Protein AF-A0A452ER91-F1 (afdb_monomer)

Secondary structure (DSSP, 8-state):
-----PPP----------PPPPP-TT------TT--SS----------PPP-------------PPP------------------SS--PPPGGGS-HHHHHHHHHHHHHHHHHHHHHHHHHHHHHHHHHHHHHHHHHHHHHHHHHHHHHHHHHHHS---

Mean predicted aligned error: 21.87 Å

Foldseek 3Di:
DDDDDDDDDDDDDPPPPPPPDDPCPPPDPDDDPPDDPDDDPPDPDDDDDDDDDDDDDDDDDDDDDDDDDDDDDDDDDDDDDDDDDDDPDDDDPVNDDPVVVVVVVVVVVVVVVVVVVVVVVVVVVVVVVVVVVVVVVVVVVVVVVVVVVVVCVVVVPDDD

Solvent-accessible surface area (backbone atoms only — not comparable to full-atom values): 11286 Å² total; per-residue (Å²): 138,87,85,82,86,78,82,86,79,80,78,79,75,84,75,81,74,75,74,78,77,79,77,76,89,74,71,74,85,75,88,54,94,90,70,72,93,69,78,88,78,80,76,81,78,77,83,80,79,84,88,77,94,74,85,88,77,90,79,92,79,82,92,72,88,83,79,87,77,84,84,79,88,77,82,91,79,94,75,96,82,78,85,81,77,89,67,97,70,72,90,50,85,81,75,54,51,73,67,57,51,50,53,50,53,51,50,53,51,50,52,52,52,54,50,52,56,48,49,58,53,50,53,52,51,50,54,52,49,53,52,49,55,52,52,49,53,54,51,52,53,51,48,51,52,53,50,50,54,51,47,49,56,63,70,71,49,75,89,126

Sequence (160 aa):
MTSQTTPEVLTVGTLNRKRPKISDEEQSVVYVPGISTEGNIRSRHKTVNPKADVKLKTSRVTATPVSMESIKGAGDSVDEQSFCRGEIKSASLKDLCLEDKRRIANLIKELARVSEEKEVTEERLKAEQESFEKKIRQLEEQNELIIKEREDILFESPLF

InterPro domains:
  IPR032736 Protein hinderin [PF15369] (95-153)
  IPR032736 Protein hinderin [PTHR28375] (22-153)

Structure (mmCIF, N/CA/C/O backbone):
data_AF-A0A452ER91-F1
#
_entry.id   AF-A0A452ER91-F1
#
loop_
_atom_site.group_PDB
_atom_site.id
_atom_site.type_symbol
_atom_site.label_atom_id
_atom_site.label_alt_id
_atom_site.label_comp_id
_atom_site.label_asym_id
_atom_site.label_entity_id
_atom_site.label_seq_id
_atom_site.pdbx_PDB_ins_code
_atom_site.Cartn_x
_atom_site.Cartn_y
_atom_site.Cartn_z
_atom_site.occupancy
_atom_site.B_iso_or_equiv
_atom_site.auth_seq_id
_atom_site.auth_comp_id
_atom_site.auth_asym_id
_atom_site.auth_atom_id
_atom_site.pdbx_PDB_model_num
ATOM 1 N N . MET A 1 1 ? -3.551 -33.479 85.538 1.00 45.72 1 MET A N 1
ATOM 2 C CA . MET A 1 1 ? -2.710 -33.268 84.343 1.00 45.72 1 MET A CA 1
ATOM 3 C C . MET A 1 1 ? -3.643 -33.109 83.157 1.00 45.72 1 MET A C 1
ATOM 5 O O . MET A 1 1 ? -4.422 -34.005 82.871 1.00 45.72 1 MET A O 1
ATOM 9 N N . THR A 1 2 ? -3.666 -31.908 82.598 1.00 41.59 2 THR A N 1
ATOM 10 C CA . THR A 1 2 ? -4.507 -31.446 81.488 1.00 41.59 2 THR A CA 1
ATOM 11 C C . THR A 1 2 ? -4.027 -32.027 80.162 1.00 41.59 2 THR A C 1
ATOM 13 O O . THR A 1 2 ? -2.855 -31.869 79.836 1.00 41.59 2 THR A O 1
ATOM 16 N N . SER A 1 3 ? -4.921 -32.634 79.379 1.00 50.81 3 SER A N 1
ATOM 17 C CA . SER A 1 3 ? -4.687 -32.861 77.948 1.00 50.81 3 SER A CA 1
ATOM 18 C C . SER A 1 3 ? -5.510 -31.840 77.172 1.00 50.81 3 SER A C 1
ATOM 20 O O . SER A 1 3 ? -6.730 -31.946 77.087 1.00 50.81 3 SER A O 1
ATOM 22 N N . GLN A 1 4 ? -4.827 -30.803 76.695 1.00 40.56 4 GLN A N 1
ATOM 23 C CA . GLN A 1 4 ? -5.315 -29.895 75.664 1.00 40.56 4 GLN A CA 1
ATOM 24 C C . GLN A 1 4 ? -4.998 -30.539 74.312 1.00 40.56 4 GLN A C 1
ATOM 26 O O . GLN A 1 4 ? -3.836 -30.821 74.029 1.00 40.56 4 GLN A O 1
ATOM 31 N N . THR A 1 5 ? -6.013 -30.766 73.483 1.00 53.16 5 THR A N 1
ATOM 32 C CA . THR A 1 5 ? -5.828 -31.090 72.065 1.00 53.16 5 THR A CA 1
ATOM 33 C C . THR A 1 5 ? -6.081 -29.810 71.280 1.00 53.16 5 THR A C 1
ATOM 35 O O . THR A 1 5 ? -7.205 -29.320 71.206 1.00 53.16 5 THR A O 1
ATOM 38 N N . THR A 1 6 ? -4.997 -29.225 70.783 1.00 51.78 6 THR A N 1
ATOM 39 C CA . THR A 1 6 ? -4.956 -28.010 69.963 1.00 51.78 6 THR A CA 1
ATOM 40 C C . THR A 1 6 ? -5.323 -28.302 68.501 1.00 51.78 6 THR A C 1
ATOM 42 O O . THR A 1 6 ? -5.027 -29.396 68.020 1.00 51.78 6 THR A O 1
ATOM 45 N N . PRO A 1 7 ? -5.931 -27.341 67.781 1.00 49.94 7 PRO A N 1
ATOM 46 C CA . PRO A 1 7 ? -6.401 -27.520 66.407 1.00 49.94 7 PRO A CA 1
ATOM 47 C C . PRO A 1 7 ? -5.270 -27.498 65.365 1.00 49.94 7 PRO A C 1
ATOM 49 O O . PRO A 1 7 ? -4.286 -26.770 65.509 1.00 49.94 7 PRO A O 1
ATOM 52 N N . GLU A 1 8 ? -5.451 -28.279 64.294 1.00 50.03 8 GLU A N 1
ATOM 53 C CA . GLU A 1 8 ? -4.612 -28.279 63.092 1.00 50.03 8 GLU A CA 1
ATOM 54 C C . GLU A 1 8 ? -4.601 -26.900 62.419 1.00 50.03 8 GLU A C 1
ATOM 56 O O . GLU A 1 8 ? -5.631 -26.358 62.013 1.00 50.03 8 GLU A O 1
ATOM 61 N N . VAL A 1 9 ? -3.400 -26.348 62.262 1.00 49.03 9 VAL A N 1
ATOM 62 C CA . VAL A 1 9 ? -3.135 -25.173 61.435 1.00 49.03 9 VAL A CA 1
ATOM 63 C C . VAL A 1 9 ? -3.020 -25.648 59.990 1.00 49.03 9 VAL A C 1
ATOM 65 O O . VAL A 1 9 ? -1.996 -26.201 59.585 1.00 49.03 9 VAL A O 1
ATOM 68 N N . LEU A 1 10 ? -4.068 -25.428 59.194 1.00 48.06 10 LEU A N 1
ATOM 69 C CA . LEU A 1 10 ? -3.972 -25.581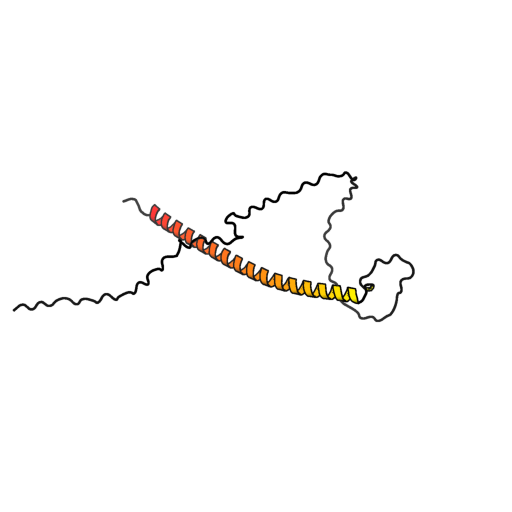 57.747 1.00 48.06 10 LEU A CA 1
ATOM 70 C C . LEU A 1 10 ? -2.990 -24.530 57.219 1.00 48.06 10 LEU A C 1
ATOM 72 O O . LEU A 1 10 ? -3.172 -23.322 57.368 1.00 48.06 10 LEU A O 1
ATOM 76 N N . THR A 1 11 ? -1.905 -25.037 56.649 1.00 52.31 11 THR A N 1
ATOM 77 C CA . THR A 1 11 ? -0.785 -24.266 56.120 1.00 52.31 11 THR A CA 1
ATOM 78 C C . THR A 1 11 ? -1.271 -23.374 54.983 1.00 52.31 11 THR A C 1
ATOM 80 O O . THR A 1 11 ? -1.725 -23.855 53.946 1.00 52.31 11 THR A O 1
ATOM 83 N N . VAL A 1 12 ? -1.174 -22.061 55.181 1.00 51.81 12 VAL A N 1
ATOM 84 C CA . VAL A 1 12 ? -1.458 -21.064 54.149 1.00 51.81 12 VAL A CA 1
ATOM 85 C C . VAL A 1 12 ? -0.387 -21.209 53.071 1.00 51.81 12 VAL A C 1
ATOM 87 O O . VAL A 1 12 ? 0.782 -20.902 53.300 1.00 51.81 12 VAL A O 1
ATOM 90 N N . GLY A 1 13 ? -0.777 -21.726 51.907 1.00 44.62 13 GLY A N 1
ATOM 91 C CA . GLY A 1 13 ? 0.093 -21.798 50.742 1.00 44.62 13 GLY A CA 1
ATOM 92 C C . GLY A 1 13 ? 0.618 -20.408 50.396 1.00 44.62 13 GLY A C 1
ATOM 93 O O . GLY A 1 13 ? -0.148 -19.473 50.157 1.00 44.62 13 GLY A O 1
ATOM 94 N N . THR A 1 14 ? 1.939 -20.268 50.377 1.00 50.00 14 THR A N 1
ATOM 95 C CA . THR A 1 14 ? 2.650 -19.091 49.887 1.00 50.00 14 THR A CA 1
ATOM 96 C C . THR A 1 14 ? 2.371 -18.926 48.395 1.00 50.00 14 THR A C 1
ATOM 98 O O . THR A 1 14 ? 3.077 -19.454 47.537 1.00 50.00 14 THR A O 1
ATOM 101 N N . LEU A 1 15 ? 1.321 -18.174 48.060 1.00 47.75 15 LEU A N 1
ATOM 102 C CA . LEU A 1 15 ? 1.115 -17.703 46.700 1.00 47.75 15 LEU A CA 1
ATOM 103 C C . LEU A 1 15 ? 2.154 -16.611 46.434 1.00 47.75 15 LEU A C 1
ATOM 105 O O . LEU A 1 15 ? 2.050 -15.490 46.934 1.00 47.75 15 LEU A O 1
ATOM 109 N N . ASN A 1 16 ? 3.182 -16.971 45.667 1.00 48.00 16 ASN A N 1
ATOM 110 C CA . ASN A 1 16 ? 4.181 -16.059 45.128 1.00 48.00 16 ASN A CA 1
ATOM 111 C C . ASN A 1 16 ? 3.491 -14.905 44.384 1.00 48.00 16 ASN A C 1
ATOM 113 O O . ASN A 1 16 ? 3.213 -14.990 43.187 1.00 48.00 16 ASN A O 1
ATOM 117 N N . ARG A 1 17 ? 3.239 -13.794 45.082 1.00 49.09 17 ARG A N 1
ATOM 118 C CA . ARG A 1 17 ? 2.949 -12.512 44.444 1.00 49.09 17 ARG A CA 1
ATOM 119 C C . ARG A 1 17 ? 4.221 -12.076 43.726 1.00 49.09 17 ARG A C 1
ATOM 121 O O . ARG A 1 17 ? 5.112 -11.480 44.329 1.00 49.09 17 ARG A O 1
ATOM 128 N N . LYS A 1 18 ? 4.309 -12.363 42.423 1.00 52.47 18 LYS A N 1
ATOM 129 C CA . LYS A 1 18 ? 5.151 -11.570 41.523 1.00 52.47 18 LYS A CA 1
ATOM 130 C C . LYS A 1 18 ? 4.756 -10.112 41.748 1.00 52.47 18 LYS A C 1
ATOM 132 O O . LYS A 1 18 ? 3.619 -9.736 41.475 1.00 52.47 18 LYS A O 1
ATOM 137 N N . ARG A 1 19 ? 5.673 -9.316 42.303 1.00 51.00 19 ARG A N 1
ATOM 138 C CA . ARG A 1 19 ? 5.514 -7.862 42.364 1.00 51.00 19 ARG A CA 1
ATOM 139 C C . ARG A 1 19 ? 5.244 -7.370 40.937 1.00 51.00 19 ARG A C 1
ATOM 141 O O . ARG A 1 19 ? 6.005 -7.755 40.042 1.00 51.00 19 ARG A O 1
ATOM 148 N N . PRO A 1 20 ? 4.217 -6.541 40.698 1.00 53.44 20 PRO A N 1
ATOM 149 C CA . PRO A 1 20 ? 4.177 -5.741 39.487 1.00 53.44 20 PRO A CA 1
ATOM 150 C C . PRO A 1 20 ? 5.473 -4.933 39.453 1.00 53.44 20 PRO A C 1
ATOM 152 O O . PRO A 1 20 ? 5.825 -4.278 40.438 1.00 53.44 20 PRO A O 1
ATOM 155 N N . LYS A 1 21 ? 6.228 -5.035 38.358 1.00 45.56 21 LYS A N 1
ATOM 156 C CA . LYS A 1 21 ? 7.284 -4.063 38.091 1.00 45.56 21 LYS A CA 1
ATOM 157 C C . LYS A 1 21 ? 6.580 -2.715 37.982 1.00 45.56 21 LYS A C 1
ATOM 159 O O . LYS A 1 21 ? 5.624 -2.589 37.223 1.00 45.56 21 LYS A O 1
ATOM 164 N N . ILE A 1 22 ? 7.009 -1.767 38.800 1.00 46.88 22 ILE A N 1
ATOM 165 C CA . ILE A 1 22 ? 6.600 -0.370 38.706 1.00 46.88 22 ILE A CA 1
ATOM 166 C C . ILE A 1 22 ? 7.002 0.063 37.290 1.00 46.88 22 ILE A C 1
ATOM 168 O O . ILE A 1 22 ? 8.165 -0.106 36.920 1.00 46.88 22 ILE A O 1
ATOM 172 N N . SER A 1 23 ? 6.023 0.458 36.473 1.00 51.41 23 SER A N 1
ATOM 173 C CA . SER A 1 23 ? 6.271 0.985 35.128 1.00 51.41 23 SER A CA 1
ATOM 174 C C . SER A 1 23 ? 7.003 2.310 35.279 1.00 51.41 23 SER A C 1
ATOM 176 O O . SER A 1 23 ? 6.614 3.147 36.093 1.00 51.41 23 SER A O 1
ATOM 178 N N . ASP A 1 24 ? 8.098 2.429 34.547 1.00 54.88 24 ASP A N 1
ATOM 179 C CA . ASP A 1 24 ? 9.081 3.504 34.577 1.00 54.88 24 ASP A CA 1
ATOM 180 C C . ASP A 1 24 ? 8.519 4.753 33.875 1.00 54.88 24 ASP A C 1
ATOM 182 O O . ASP A 1 24 ? 8.938 5.114 32.782 1.00 54.88 24 ASP A O 1
ATOM 186 N N . GLU A 1 25 ? 7.517 5.389 34.486 1.00 56.06 25 GLU A N 1
ATOM 187 C CA . GLU A 1 25 ? 6.945 6.666 34.023 1.00 56.06 25 GLU A CA 1
ATOM 188 C C . GLU A 1 25 ? 7.810 7.880 34.427 1.00 56.06 25 GLU A C 1
ATOM 190 O O . GLU A 1 25 ? 7.355 9.019 34.397 1.00 56.06 25 GLU A O 1
ATOM 195 N N . GLU A 1 26 ? 9.081 7.658 34.780 1.00 59.44 26 GLU A N 1
ATOM 196 C CA . GLU A 1 26 ? 10.087 8.714 34.955 1.00 59.44 26 GLU A CA 1
ATOM 197 C C . GLU A 1 26 ? 11.347 8.443 34.117 1.00 59.44 26 GLU A C 1
ATOM 199 O O . GLU A 1 26 ? 12.471 8.753 34.518 1.00 59.44 26 GLU A O 1
ATOM 204 N N . GLN A 1 27 ? 11.183 7.903 32.905 1.00 52.78 27 GLN A N 1
ATOM 205 C CA . GLN A 1 27 ? 12.278 7.912 31.937 1.00 52.78 27 GLN A CA 1
ATOM 206 C C . GLN A 1 27 ? 12.611 9.356 31.558 1.00 52.78 27 GLN A C 1
ATOM 208 O O . GLN A 1 27 ? 11.852 10.047 30.878 1.00 52.78 27 GLN A O 1
ATOM 213 N N . SER A 1 28 ? 13.775 9.811 32.027 1.00 60.97 28 SER A N 1
ATOM 214 C CA . SER A 1 28 ? 14.357 11.112 31.715 1.0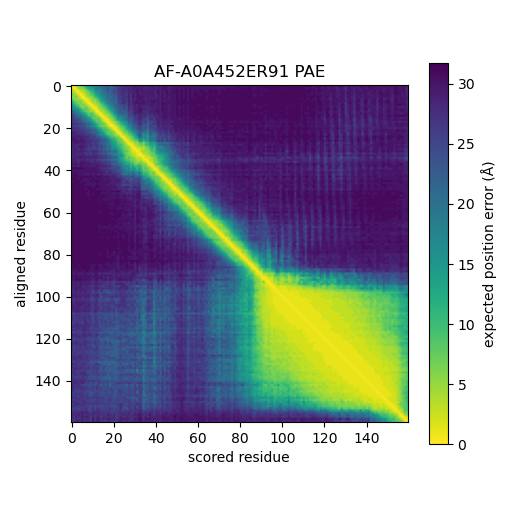0 60.97 28 SER A CA 1
ATOM 215 C C . SER A 1 28 ? 14.301 11.378 30.212 1.00 60.97 28 SER A C 1
ATOM 217 O O . SER A 1 28 ? 14.843 10.600 29.422 1.00 60.97 28 SER A O 1
ATOM 219 N N . VAL A 1 29 ? 13.704 12.497 29.809 1.00 68.38 29 VAL A N 1
ATOM 220 C CA . VAL A 1 29 ? 13.742 12.950 28.418 1.00 68.38 29 VAL A CA 1
ATOM 221 C C . VAL A 1 29 ? 15.190 13.315 28.080 1.00 68.38 29 VAL A C 1
ATOM 223 O O . VAL A 1 29 ? 15.677 14.389 28.430 1.00 68.38 29 VAL A O 1
ATOM 226 N N . VAL A 1 30 ? 15.915 12.399 27.437 1.00 76.62 30 VAL A N 1
ATOM 227 C CA . VAL A 1 30 ? 17.257 12.676 26.916 1.00 76.62 30 VAL A CA 1
ATOM 228 C C . VAL A 1 30 ? 17.097 13.581 25.699 1.00 76.62 30 VAL A C 1
ATOM 230 O O . VAL A 1 30 ? 16.492 13.192 24.701 1.00 76.62 30 VAL A O 1
ATOM 233 N N . TYR A 1 31 ? 17.633 14.799 25.780 1.00 80.31 31 TYR A N 1
ATOM 234 C CA . TYR A 1 31 ? 17.673 15.715 24.644 1.00 80.31 31 TYR A CA 1
ATOM 235 C C . TYR A 1 31 ? 18.557 15.124 23.541 1.00 80.31 31 TYR A C 1
ATOM 237 O O . TYR A 1 31 ? 19.782 15.073 23.667 1.00 80.31 31 TYR A O 1
ATOM 245 N N . VAL A 1 32 ? 17.927 14.680 22.454 1.00 76.94 32 VAL A N 1
ATOM 246 C CA . VAL A 1 32 ? 18.612 14.275 21.226 1.00 76.94 32 VAL A CA 1
ATOM 247 C C . VAL A 1 32 ? 18.542 15.449 20.245 1.00 76.94 32 VAL A C 1
ATOM 249 O O . VAL A 1 32 ? 17.444 15.862 19.867 1.00 76.94 32 VAL A O 1
ATOM 252 N N . PRO A 1 33 ? 19.674 16.024 19.808 1.00 75.44 33 PRO A N 1
ATOM 253 C CA . PRO A 1 33 ? 19.656 17.073 18.795 1.00 75.44 33 PRO A CA 1
ATOM 254 C C . PRO A 1 33 ? 18.915 16.603 17.530 1.00 75.44 33 PRO A C 1
ATOM 256 O O . PRO A 1 33 ? 19.295 15.603 16.926 1.00 75.44 33 PRO A O 1
ATOM 259 N N . GLY A 1 34 ? 17.856 17.318 17.135 1.00 73.25 34 GLY A N 1
ATOM 260 C CA . GLY A 1 34 ? 17.068 17.031 15.926 1.00 73.25 34 GLY A CA 1
ATOM 261 C C . GLY A 1 34 ? 15.653 16.484 16.153 1.00 73.25 34 GLY A C 1
ATOM 262 O O . GLY A 1 34 ? 14.900 16.413 15.184 1.00 73.25 34 GLY A O 1
ATOM 263 N N . ILE A 1 35 ? 15.255 16.160 17.392 1.00 71.62 35 ILE A N 1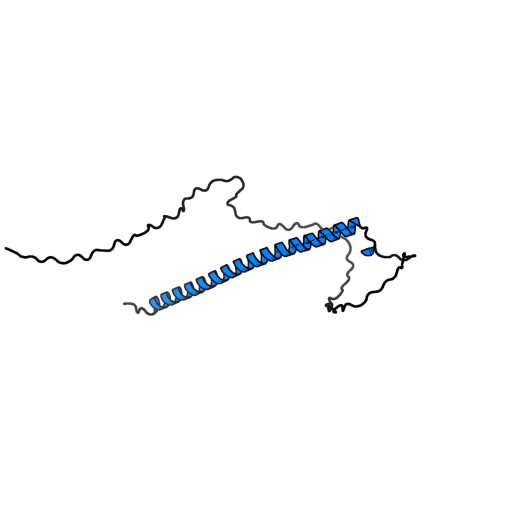
ATOM 264 C CA . ILE A 1 35 ? 13.853 15.853 17.729 1.00 71.62 35 ILE A CA 1
ATOM 265 C C . ILE A 1 35 ? 13.206 17.069 18.403 1.00 71.62 35 ILE A C 1
ATOM 267 O O . ILE A 1 35 ? 13.728 17.609 19.374 1.00 71.62 35 ILE A O 1
ATOM 271 N N . SER A 1 36 ? 12.086 17.540 17.859 1.00 73.62 36 SER A N 1
ATOM 272 C CA . SER A 1 36 ? 11.258 18.569 18.492 1.00 73.62 36 SER A CA 1
ATOM 273 C C . SER A 1 36 ? 10.023 17.896 19.078 1.00 73.62 36 SER A C 1
ATOM 275 O O . SER A 1 36 ? 9.414 17.050 18.427 1.00 73.62 36 SER A O 1
ATOM 277 N N . THR A 1 37 ? 9.666 18.265 20.306 1.00 69.88 37 THR A N 1
ATOM 278 C CA . THR A 1 37 ? 8.434 17.832 20.984 1.00 69.88 37 THR A CA 1
ATOM 279 C C . THR A 1 37 ? 7.183 18.526 20.436 1.00 69.88 37 THR A C 1
ATOM 281 O O . THR A 1 37 ? 6.070 18.170 20.814 1.00 69.88 37 THR A O 1
ATOM 284 N N . GLU A 1 38 ? 7.349 19.496 19.533 1.00 72.50 38 GLU A N 1
ATOM 285 C CA . GLU A 1 38 ? 6.261 20.232 18.902 1.00 72.50 38 GLU A CA 1
ATOM 286 C C . GLU A 1 38 ? 5.689 19.439 17.714 1.00 72.50 38 GLU A C 1
ATOM 288 O O . GLU A 1 38 ? 6.389 19.113 16.751 1.00 72.50 38 GLU A O 1
ATOM 293 N N . GLY A 1 39 ? 4.390 19.137 17.763 1.00 62.97 39 GLY A N 1
ATOM 294 C CA . GLY A 1 39 ? 3.676 18.482 16.668 1.00 62.97 39 GLY A CA 1
ATOM 295 C C . GLY A 1 39 ? 3.777 19.266 15.351 1.00 62.97 39 GLY A C 1
ATOM 296 O O . GLY A 1 39 ? 3.581 20.480 15.303 1.00 62.97 39 GLY A O 1
ATOM 297 N N . ASN A 1 40 ? 4.059 18.559 14.253 1.00 62.19 40 ASN A N 1
ATOM 298 C CA . ASN A 1 40 ? 4.186 19.108 12.900 1.00 62.19 40 ASN A CA 1
ATOM 299 C C . ASN A 1 40 ? 2.848 19.661 12.368 1.00 62.19 40 ASN A C 1
ATOM 301 O O . ASN A 1 40 ? 2.119 18.983 11.644 1.00 62.19 40 ASN A O 1
ATOM 305 N N . ILE A 1 41 ? 2.542 20.921 12.670 1.00 58.00 41 ILE A N 1
ATOM 306 C CA . ILE A 1 41 ? 1.468 21.678 12.016 1.00 58.00 41 ILE A CA 1
ATOM 307 C C . ILE A 1 41 ? 1.994 22.379 10.761 1.00 58.00 41 ILE A C 1
ATOM 309 O O . ILE A 1 41 ? 2.159 23.598 10.703 1.00 58.00 41 ILE A O 1
ATOM 313 N N . ARG A 1 42 ? 2.239 21.609 9.695 1.00 67.50 42 ARG A N 1
ATOM 314 C CA . ARG A 1 42 ? 2.451 22.181 8.357 1.00 67.50 42 ARG A CA 1
ATOM 315 C C . ARG A 1 42 ? 1.137 22.770 7.826 1.00 67.50 42 ARG A C 1
ATOM 317 O O . ARG A 1 42 ? 0.385 22.120 7.103 1.00 67.50 42 ARG A O 1
ATOM 324 N N . SER A 1 43 ? 0.884 24.036 8.150 1.00 62.19 43 SER A N 1
ATOM 325 C CA . SER A 1 43 ? -0.064 24.887 7.426 1.00 62.19 43 SER A CA 1
ATOM 326 C C . SER A 1 43 ? 0.374 24.968 5.958 1.00 62.19 43 SER A C 1
ATOM 328 O O . SER A 1 43 ? 1.420 25.533 5.627 1.00 62.19 43 SER A O 1
ATOM 330 N N . ARG A 1 44 ? -0.403 24.357 5.053 1.00 57.22 44 ARG A N 1
ATOM 331 C CA . ARG A 1 44 ? -0.222 24.502 3.603 1.00 57.22 44 ARG A CA 1
ATOM 332 C C . ARG A 1 44 ? -0.582 25.933 3.204 1.00 57.22 44 ARG A C 1
ATOM 334 O O . ARG A 1 44 ? -1.723 26.216 2.843 1.00 57.22 44 ARG A O 1
ATOM 341 N N . HIS A 1 45 ? 0.398 26.827 3.223 1.00 56.28 45 HIS A N 1
ATOM 342 C CA . HIS A 1 45 ? 0.271 28.125 2.574 1.00 56.28 45 HIS A CA 1
ATOM 343 C C . HIS A 1 45 ? 0.177 27.905 1.058 1.00 56.28 45 HIS A C 1
ATOM 345 O O . HIS A 1 45 ? 1.146 27.524 0.403 1.00 56.28 45 HIS A O 1
ATOM 351 N N . LYS A 1 46 ? -1.028 28.096 0.508 1.00 59.53 46 LYS A N 1
ATOM 352 C CA . LYS A 1 46 ? -1.262 28.163 -0.936 1.00 59.53 46 LYS A CA 1
ATOM 353 C C . LYS A 1 46 ? -0.540 29.401 -1.464 1.00 59.53 46 LYS A C 1
ATOM 355 O O . LYS A 1 46 ? -0.898 30.521 -1.109 1.00 59.53 46 LYS A O 1
ATOM 360 N N . THR A 1 47 ? 0.464 29.202 -2.305 1.00 52.44 47 THR A N 1
ATOM 361 C CA . THR A 1 47 ? 1.074 30.278 -3.081 1.00 52.44 47 THR A CA 1
ATOM 362 C C . THR A 1 47 ? 0.041 30.805 -4.081 1.00 52.44 47 THR A C 1
ATOM 364 O O . THR A 1 47 ? -0.431 30.092 -4.965 1.00 52.44 47 THR A O 1
ATOM 367 N N . VAL A 1 48 ? -0.367 32.060 -3.896 1.00 49.12 48 VAL A N 1
ATOM 368 C CA . VAL A 1 48 ? -1.195 32.810 -4.845 1.00 49.12 48 VAL A CA 1
ATOM 369 C C . VAL A 1 48 ? -0.268 33.339 -5.937 1.00 49.12 48 VAL A C 1
ATOM 371 O O . VAL A 1 48 ? 0.562 34.206 -5.682 1.00 49.12 48 VAL A O 1
ATOM 374 N N . ASN A 1 49 ? -0.400 32.804 -7.150 1.00 57.09 49 ASN A N 1
ATOM 375 C CA . ASN A 1 49 ? 0.252 33.348 -8.341 1.00 57.09 49 ASN A CA 1
ATOM 376 C C . ASN A 1 49 ? -0.491 34.615 -8.810 1.00 57.09 49 ASN A C 1
ATOM 378 O O . ASN A 1 49 ? -1.719 34.563 -8.956 1.00 57.09 49 ASN A O 1
ATOM 382 N N . PRO A 1 50 ? 0.196 35.738 -9.090 1.00 48.88 50 PRO A N 1
ATOM 383 C CA . PRO A 1 50 ? -0.419 36.879 -9.751 1.00 48.88 50 PRO A CA 1
ATOM 384 C C . PRO A 1 50 ? -0.589 36.619 -11.255 1.00 48.88 50 PRO A C 1
ATOM 386 O O . PRO A 1 50 ? 0.273 36.062 -11.933 1.00 48.88 50 PRO A O 1
ATOM 389 N N . LYS A 1 51 ? -1.764 37.016 -11.740 1.00 44.75 51 LYS A N 1
ATOM 390 C CA . LYS A 1 51 ? -2.287 36.854 -13.097 1.00 44.75 51 LYS A CA 1
ATOM 391 C C . LYS A 1 51 ? -1.431 37.608 -14.124 1.00 44.75 51 LYS A C 1
ATOM 393 O O . LYS A 1 51 ? -1.172 38.792 -13.939 1.00 44.75 51 LYS A O 1
ATOM 398 N N . ALA A 1 52 ? -1.106 36.953 -15.238 1.00 50.03 52 ALA A N 1
ATOM 399 C CA . ALA A 1 52 ? -0.801 37.615 -16.503 1.00 50.03 52 ALA A CA 1
ATOM 400 C C . ALA A 1 52 ? -1.857 37.190 -17.531 1.00 50.03 52 ALA A C 1
ATOM 402 O O . ALA A 1 52 ? -2.141 36.006 -17.715 1.00 50.03 52 ALA A O 1
ATOM 403 N N . ASP A 1 53 ? -2.485 38.200 -18.114 1.00 49.06 53 ASP A N 1
ATOM 404 C CA . ASP A 1 53 ? -3.647 38.155 -18.989 1.00 49.06 53 ASP A CA 1
ATOM 405 C C . ASP A 1 53 ? -3.288 37.551 -20.359 1.00 49.06 53 ASP A C 1
ATOM 407 O O . ASP A 1 53 ? -2.557 38.164 -21.135 1.00 49.06 53 ASP A O 1
ATOM 411 N N . VAL A 1 54 ? -3.791 36.352 -20.680 1.00 53.03 54 VAL A N 1
ATOM 412 C CA . VAL A 1 54 ? -3.823 35.838 -22.061 1.00 53.03 54 VAL A CA 1
ATOM 413 C C . VAL A 1 54 ? -5.171 35.166 -22.326 1.00 53.03 54 VAL A C 1
ATOM 415 O O . VAL A 1 54 ? -5.401 33.996 -22.035 1.00 53.03 54 VAL A O 1
ATOM 418 N N . LYS A 1 55 ? -6.071 35.980 -22.882 1.00 50.78 55 LYS A N 1
ATOM 419 C CA . LYS A 1 55 ? -7.069 35.682 -23.922 1.00 50.78 55 LYS A CA 1
ATOM 420 C C . LYS A 1 55 ? -7.597 34.237 -23.983 1.00 50.78 55 LYS A C 1
ATOM 422 O O . LYS A 1 55 ? -7.068 33.372 -24.678 1.00 50.78 55 LYS A O 1
ATOM 427 N N . LEU A 1 56 ? -8.750 34.050 -23.347 1.00 42.19 56 LEU A N 1
ATOM 428 C CA . LEU A 1 56 ? -9.636 32.898 -23.488 1.00 42.19 56 LEU A CA 1
ATOM 429 C C . LEU A 1 56 ? -10.051 32.671 -24.956 1.00 42.19 56 LEU A C 1
ATOM 431 O O . LEU A 1 56 ? -10.598 33.563 -25.608 1.00 42.19 56 LEU A O 1
ATOM 435 N N . LYS A 1 57 ? -9.880 31.438 -25.442 1.00 46.31 57 LYS A N 1
ATOM 436 C CA . LYS A 1 57 ? -10.739 30.839 -26.472 1.00 46.31 57 LYS A CA 1
ATOM 437 C C . LYS A 1 57 ? -11.356 29.573 -25.885 1.00 46.31 57 LYS A C 1
ATOM 439 O O . LYS A 1 57 ? -10.670 28.589 -25.635 1.00 46.31 57 LYS A O 1
ATOM 444 N N . THR A 1 58 ? -12.654 29.646 -25.632 1.00 47.19 58 THR A N 1
ATOM 445 C CA . TH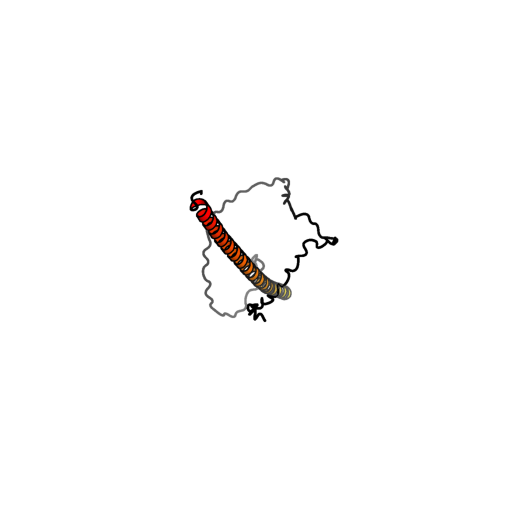R A 1 58 ? -13.500 28.564 -25.132 1.00 47.19 58 THR A CA 1
ATOM 446 C C . THR A 1 58 ? -13.582 27.437 -26.161 1.00 47.19 58 THR A C 1
ATOM 448 O O . THR A 1 58 ? -13.946 27.683 -27.307 1.00 47.19 58 THR A O 1
ATOM 451 N N . SER A 1 59 ? -13.322 26.198 -25.746 1.00 43.38 59 SER A N 1
ATOM 452 C CA . SER A 1 59 ? -13.839 25.013 -26.432 1.00 43.38 59 SER A CA 1
ATOM 453 C C . SER A 1 59 ? -14.413 24.063 -25.388 1.00 43.38 59 SER A C 1
ATOM 455 O O . SER A 1 59 ? -13.700 23.488 -24.569 1.00 43.38 59 SER A O 1
ATOM 457 N N . ARG A 1 60 ? -15.741 23.988 -25.386 1.00 51.25 60 ARG A N 1
ATOM 458 C CA . ARG A 1 60 ? -16.562 23.047 -24.633 1.00 51.25 60 ARG A CA 1
ATOM 459 C C .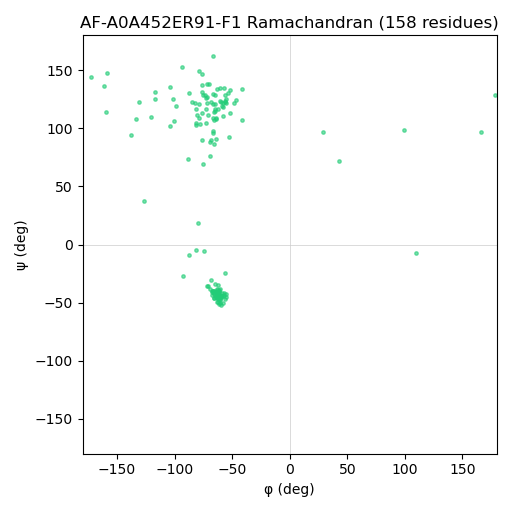 ARG A 1 60 ? -16.574 21.743 -25.422 1.00 51.25 60 ARG A C 1
ATOM 461 O O . ARG A 1 60 ? -17.120 21.736 -26.520 1.00 51.25 60 ARG A O 1
ATOM 468 N N . VAL A 1 61 ? -16.042 20.656 -24.867 1.00 40.44 61 VAL A N 1
ATOM 469 C CA . VAL A 1 61 ? -16.316 19.310 -25.386 1.00 40.44 61 VAL A CA 1
ATOM 470 C C . VAL A 1 61 ? -16.705 18.392 -24.235 1.00 40.44 61 VAL A C 1
ATOM 472 O O . VAL A 1 61 ? -16.016 18.258 -23.228 1.00 40.44 61 VAL A O 1
ATOM 475 N N . THR A 1 62 ? -17.898 17.851 -24.414 1.00 44.31 62 THR A N 1
ATOM 476 C CA . THR A 1 62 ? -18.691 16.956 -23.586 1.00 44.31 62 THR A CA 1
ATOM 477 C C . THR A 1 62 ? -17.962 15.634 -23.327 1.00 44.31 62 THR A C 1
ATOM 479 O O . THR A 1 62 ? -17.421 15.032 -24.252 1.00 44.31 62 THR A O 1
ATOM 482 N N . ALA A 1 63 ? -17.971 15.163 -22.078 1.00 49.94 63 ALA A N 1
ATOM 483 C CA . ALA A 1 63 ? -17.455 13.848 -21.713 1.00 49.94 63 ALA A CA 1
ATOM 484 C C . ALA A 1 63 ? -18.400 12.748 -22.225 1.00 49.94 63 ALA A C 1
ATOM 486 O O . ALA A 1 63 ? -19.572 12.713 -21.857 1.00 49.94 63 ALA A O 1
ATOM 487 N N . THR A 1 64 ? -17.871 11.849 -23.055 1.00 56.03 64 THR A N 1
ATOM 488 C CA . THR A 1 64 ? -18.510 10.576 -23.422 1.00 56.03 64 THR A CA 1
ATOM 489 C C . THR A 1 64 ? -17.586 9.467 -22.911 1.00 56.03 64 THR A C 1
ATOM 491 O O . THR A 1 64 ? -16.379 9.573 -23.144 1.00 56.03 64 THR A O 1
ATOM 494 N N . PRO A 1 65 ? -18.069 8.441 -22.190 1.00 53.41 65 PRO A N 1
ATOM 495 C CA . PRO A 1 65 ? -17.201 7.377 -21.703 1.00 53.41 65 PRO A CA 1
ATOM 496 C C . PRO A 1 65 ? -16.817 6.443 -22.857 1.00 53.41 65 PRO A C 1
ATOM 498 O O . PRO A 1 65 ? -17.673 5.968 -23.602 1.00 53.41 65 PRO A O 1
ATOM 501 N N . VAL A 1 66 ? -15.516 6.196 -23.006 1.00 48.25 66 VAL A N 1
ATOM 502 C CA . VAL A 1 66 ? -14.962 5.256 -23.986 1.00 48.25 66 VAL A CA 1
ATOM 503 C C . VAL A 1 66 ? -15.133 3.834 -23.452 1.00 48.25 66 VAL A C 1
ATOM 505 O O . VAL A 1 66 ? -14.644 3.500 -22.375 1.00 48.25 66 VAL A O 1
ATOM 508 N N . SER A 1 67 ? -15.851 3.016 -24.220 1.00 51.97 67 SER A N 1
ATOM 509 C CA . SER A 1 67 ? -16.011 1.575 -24.022 1.00 51.97 67 SER A CA 1
ATOM 510 C C . SER A 1 67 ? -14.707 0.862 -24.394 1.00 51.97 67 SER A C 1
ATOM 512 O O . SER A 1 67 ? -14.195 1.073 -25.494 1.00 51.97 67 SER A O 1
ATOM 514 N N . MET A 1 68 ? -14.143 0.051 -23.494 1.00 54.84 68 MET A N 1
ATOM 515 C CA . MET A 1 68 ? -12.973 -0.773 -23.814 1.00 54.84 68 MET A CA 1
ATOM 516 C C . MET A 1 68 ? -13.407 -2.008 -24.606 1.00 54.84 68 MET A C 1
ATOM 518 O O . MET A 1 68 ? -14.013 -2.928 -24.060 1.00 54.84 68 MET A O 1
ATOM 522 N N . GLU A 1 69 ? -13.070 -2.031 -25.893 1.00 45.50 69 GLU A N 1
ATOM 523 C CA . GLU A 1 69 ? -13.225 -3.202 -26.749 1.00 45.50 69 GLU A CA 1
ATOM 524 C C . GLU A 1 69 ? -11.978 -4.097 -26.665 1.00 45.50 69 GLU A C 1
ATOM 526 O O . GLU A 1 69 ? -10.836 -3.646 -26.754 1.00 45.50 69 GLU A O 1
ATOM 531 N N . SER A 1 70 ? -12.226 -5.385 -26.433 1.00 55.00 70 SER A N 1
ATOM 532 C CA . SER A 1 70 ? -11.234 -6.442 -26.245 1.00 55.00 70 SER A CA 1
ATOM 533 C C . SER A 1 70 ? -10.440 -6.702 -27.528 1.00 55.00 70 SER A C 1
ATOM 535 O O . SER A 1 70 ? -11.006 -7.101 -28.546 1.00 55.00 70 SER A O 1
ATOM 537 N N . ILE A 1 71 ? -9.115 -6.541 -27.473 1.00 55.03 71 ILE A N 1
ATOM 538 C CA . ILE A 1 71 ? -8.236 -6.913 -28.586 1.00 55.03 71 ILE A CA 1
ATOM 539 C C . ILE A 1 71 ? -7.941 -8.418 -28.554 1.00 55.03 71 ILE A C 1
ATOM 541 O O . ILE A 1 71 ? -7.169 -8.927 -27.743 1.00 55.03 71 ILE A O 1
ATOM 545 N N . LYS A 1 72 ? -8.594 -9.143 -29.463 1.00 57.62 72 LYS A N 1
ATOM 546 C CA . LYS A 1 72 ? -8.274 -10.529 -29.812 1.00 57.62 72 LYS A CA 1
ATOM 547 C C . LYS A 1 72 ? -6.963 -10.554 -30.597 1.00 57.62 72 LYS A C 1
ATOM 549 O O . LYS A 1 72 ? -6.821 -9.856 -31.597 1.00 57.62 72 LYS A O 1
ATOM 554 N N . GLY A 1 73 ? -6.021 -11.372 -30.137 1.00 57.81 73 GLY A N 1
ATOM 555 C CA . GLY A 1 73 ? -4.783 -11.659 -30.850 1.00 57.81 73 GLY A CA 1
ATOM 556 C C . GLY A 1 73 ? -5.021 -12.539 -32.077 1.00 57.81 73 GLY A C 1
ATOM 557 O O . GLY A 1 73 ? -5.777 -13.507 -32.012 1.00 57.81 73 GLY A O 1
ATOM 558 N N . ALA A 1 74 ? -4.343 -12.209 -33.174 1.00 49.62 74 ALA A N 1
ATOM 559 C CA . ALA A 1 74 ? -4.126 -13.097 -34.307 1.00 49.62 74 ALA A CA 1
ATOM 560 C C . ALA A 1 74 ? -2.951 -12.589 -35.155 1.00 49.62 74 ALA A C 1
ATOM 562 O O . ALA A 1 74 ? -2.899 -11.408 -35.485 1.00 49.62 74 ALA A O 1
ATOM 563 N N . GLY A 1 75 ? -2.084 -13.516 -35.565 1.00 49.19 75 GLY A N 1
ATOM 564 C CA . GLY A 1 75 ? -1.481 -13.464 -36.896 1.00 49.19 75 GLY A CA 1
ATOM 565 C C . GLY A 1 75 ? -0.074 -12.892 -37.009 1.00 49.19 75 GLY A C 1
ATOM 566 O O . GLY A 1 75 ? 0.121 -11.689 -37.120 1.00 49.19 75 GLY A O 1
ATOM 567 N N . ASP A 1 76 ? 0.875 -13.816 -37.064 1.00 50.72 76 ASP A N 1
ATOM 568 C CA . ASP A 1 76 ? 2.140 -13.755 -37.796 1.00 50.72 76 ASP A CA 1
ATOM 569 C C . ASP A 1 76 ? 1.999 -13.142 -39.211 1.00 50.72 76 ASP A C 1
ATOM 571 O O . ASP A 1 76 ? 1.104 -13.533 -39.961 1.00 50.72 76 ASP A O 1
ATOM 575 N N . SER A 1 77 ? 2.897 -12.220 -39.584 1.00 51.53 77 SER A N 1
ATOM 576 C CA . SER A 1 77 ? 3.273 -11.994 -40.988 1.00 51.53 77 SER A CA 1
ATOM 577 C C . SER A 1 77 ? 4.623 -11.276 -41.102 1.00 51.53 77 SER A C 1
ATOM 579 O O . SER A 1 77 ? 4.769 -10.103 -40.745 1.00 51.53 77 SER A O 1
ATOM 581 N N . VAL A 1 78 ? 5.591 -12.007 -41.645 1.00 59.88 78 VAL A N 1
ATOM 582 C CA . VAL A 1 78 ? 6.811 -11.527 -42.302 1.00 59.88 78 VAL A CA 1
ATOM 583 C C . VAL A 1 78 ? 6.430 -10.588 -43.453 1.00 59.88 78 VAL A C 1
ATOM 585 O O . VAL A 1 78 ? 5.694 -11.023 -44.329 1.00 59.88 78 VAL A O 1
ATOM 588 N N . ASP A 1 79 ? 6.917 -9.342 -43.465 1.00 43.56 79 ASP A N 1
ATOM 589 C CA . ASP A 1 79 ? 7.626 -8.799 -44.636 1.00 43.56 79 ASP A CA 1
ATOM 590 C C . ASP A 1 79 ? 8.264 -7.426 -44.378 1.00 43.56 79 ASP A C 1
ATOM 592 O O . ASP A 1 79 ? 7.735 -6.564 -43.669 1.00 43.56 79 ASP A O 1
ATOM 596 N N . GLU A 1 80 ? 9.425 -7.232 -44.997 1.00 65.06 80 GLU A N 1
ATOM 597 C CA . GLU A 1 80 ? 10.051 -5.933 -45.201 1.00 65.06 80 GLU A CA 1
ATOM 598 C C . GLU A 1 80 ? 9.125 -4.993 -45.988 1.00 65.06 80 GLU A C 1
ATOM 600 O O . GLU A 1 80 ? 8.818 -5.255 -47.144 1.00 65.06 80 GLU A O 1
ATOM 605 N N . GLN A 1 81 ? 8.779 -3.834 -45.424 1.00 49.28 81 GLN A N 1
ATOM 606 C CA . GLN A 1 81 ? 8.772 -2.548 -46.138 1.00 49.28 81 GLN A CA 1
ATOM 607 C C . GLN A 1 81 ? 8.286 -1.425 -45.225 1.00 49.28 81 GLN A C 1
ATOM 609 O O . GLN A 1 81 ? 7.203 -1.486 -44.658 1.00 49.28 81 GLN A O 1
ATOM 614 N N . SER A 1 82 ? 9.061 -0.344 -45.156 1.00 53.97 82 SER A N 1
ATOM 615 C CA . SER A 1 82 ? 8.663 0.944 -45.740 1.00 53.97 82 SER A CA 1
ATOM 616 C C . SER A 1 82 ? 9.582 2.031 -45.186 1.00 53.97 82 SER A C 1
ATOM 618 O O . SER A 1 82 ? 9.349 2.573 -44.105 1.00 53.97 82 SER A O 1
ATOM 620 N N . PHE A 1 83 ? 10.626 2.388 -45.936 1.00 45.38 83 PHE A N 1
ATOM 621 C CA . PHE A 1 83 ? 11.212 3.710 -45.760 1.00 45.38 83 PHE A CA 1
ATOM 622 C C . PHE A 1 83 ? 10.207 4.733 -46.257 1.00 45.38 83 PHE A C 1
ATOM 624 O O . PHE A 1 83 ? 9.707 4.707 -47.383 1.00 45.38 83 PHE A O 1
ATOM 631 N N . CYS A 1 84 ? 9.877 5.618 -45.343 1.00 51.56 84 CYS A N 1
ATOM 632 C CA . CYS A 1 84 ? 8.816 6.570 -45.477 1.00 51.56 84 CYS A CA 1
ATOM 633 C C . CYS A 1 84 ? 9.221 7.720 -46.400 1.00 51.56 84 CYS A C 1
ATOM 635 O O . CYS A 1 84 ? 9.725 8.749 -45.966 1.00 51.56 84 CYS A O 1
ATOM 637 N N . ARG A 1 85 ? 8.949 7.535 -47.692 1.00 56.09 85 ARG A N 1
ATOM 638 C CA . ARG A 1 85 ? 8.846 8.610 -48.678 1.00 56.09 85 ARG A CA 1
ATOM 639 C C . ARG A 1 85 ? 7.735 9.580 -48.234 1.00 56.09 85 ARG A C 1
ATOM 641 O O . ARG A 1 85 ? 6.600 9.156 -48.058 1.00 56.09 85 ARG A O 1
ATOM 648 N N . GLY A 1 86 ? 8.111 10.839 -48.003 1.00 60.69 86 GLY A N 1
ATOM 649 C CA . GLY A 1 86 ? 7.277 12.050 -48.041 1.00 60.69 86 GLY A CA 1
ATOM 650 C C . GLY A 1 86 ? 5.882 12.011 -47.410 1.00 60.69 86 GLY A C 1
ATOM 651 O O . GLY A 1 86 ? 4.903 12.093 -48.132 1.00 60.69 86 GLY A O 1
ATOM 652 N N . GLU A 1 87 ? 5.796 11.980 -46.082 1.00 53.03 87 GLU A N 1
ATOM 653 C CA . GLU A 1 87 ? 4.637 12.433 -45.294 1.00 53.03 87 GLU A CA 1
ATOM 654 C C . GLU A 1 87 ? 5.150 12.723 -43.879 1.00 53.03 87 GLU A C 1
ATOM 656 O O . GLU A 1 87 ? 6.109 12.077 -43.451 1.00 53.03 87 GLU A O 1
ATOM 661 N N . ILE A 1 88 ? 4.578 13.702 -43.167 1.00 60.97 88 ILE A N 1
ATOM 662 C CA . ILE A 1 88 ? 5.016 14.107 -41.818 1.00 60.97 88 ILE A CA 1
ATOM 663 C C . ILE A 1 88 ? 4.671 12.979 -40.835 1.00 60.97 88 ILE A C 1
ATOM 665 O O . ILE A 1 88 ? 3.675 13.023 -40.120 1.00 60.97 88 ILE A O 1
ATOM 669 N N . LYS A 1 89 ? 5.459 11.909 -40.853 1.00 67.62 89 LYS A N 1
ATOM 670 C CA . LYS A 1 89 ? 5.268 10.756 -39.987 1.00 67.62 89 LYS A CA 1
ATOM 671 C C . LYS A 1 89 ? 5.759 11.143 -38.610 1.00 67.62 89 LYS A C 1
ATOM 673 O O . LYS A 1 89 ? 6.935 11.441 -38.411 1.00 67.62 89 LYS A O 1
ATOM 678 N N . SER A 1 90 ? 4.812 11.211 -37.683 1.00 72.88 90 SER A N 1
ATOM 679 C CA . SER A 1 90 ? 5.090 11.353 -36.265 1.00 72.88 90 SER A CA 1
ATOM 680 C C . SER A 1 90 ? 6.085 10.271 -35.856 1.00 72.88 90 SER A C 1
ATOM 682 O O . SER A 1 90 ? 5.930 9.110 -36.233 1.00 72.88 90 SER A O 1
ATOM 684 N N . ALA A 1 91 ? 7.124 10.673 -35.123 1.00 77.12 91 ALA A N 1
ATOM 685 C CA . ALA A 1 91 ? 8.145 9.761 -34.628 1.00 77.12 91 ALA A CA 1
ATOM 686 C C . ALA A 1 91 ? 7.480 8.542 -33.971 1.00 77.12 91 ALA A C 1
ATOM 688 O O . ALA A 1 91 ? 6.672 8.688 -33.049 1.00 77.12 91 ALA A O 1
ATOM 689 N N . SER A 1 92 ? 7.782 7.347 -34.478 1.00 81.00 92 SER A N 1
ATOM 690 C CA . SER A 1 92 ? 7.227 6.100 -33.969 1.00 81.00 92 SER A CA 1
ATOM 691 C C . SER A 1 92 ? 8.160 5.493 -32.929 1.00 81.00 92 SER A C 1
ATOM 693 O O . SER A 1 92 ? 9.381 5.618 -33.009 1.00 81.00 92 SER A O 1
ATOM 695 N N . LEU A 1 93 ? 7.604 4.720 -31.993 1.00 76.88 93 LEU A N 1
ATOM 696 C CA . LEU A 1 93 ? 8.392 3.915 -31.051 1.00 76.88 93 LEU A CA 1
ATOM 697 C C . LEU A 1 93 ? 9.355 2.945 -31.774 1.00 76.88 93 LEU A C 1
ATOM 699 O O . LEU A 1 93 ? 10.380 2.532 -31.229 1.00 76.88 93 LEU A O 1
ATOM 703 N N . LYS A 1 94 ? 9.025 2.584 -33.021 1.00 84.06 94 LYS A N 1
ATOM 704 C CA . LYS A 1 94 ? 9.852 1.736 -33.887 1.00 84.06 94 LYS A CA 1
ATOM 705 C C . LYS A 1 94 ? 11.143 2.434 -34.329 1.00 84.06 94 LYS A C 1
ATOM 707 O O . LYS A 1 94 ? 12.161 1.749 -34.432 1.00 84.06 94 LYS A O 1
ATOM 712 N N . ASP A 1 95 ? 11.128 3.759 -34.456 1.00 85.00 95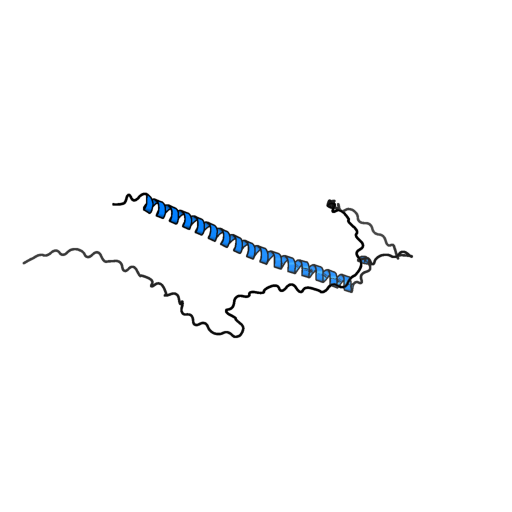 ASP A N 1
ATOM 713 C CA . ASP A 1 95 ? 12.251 4.581 -34.936 1.00 85.00 95 ASP A CA 1
ATOM 714 C C . ASP A 1 95 ? 13.289 4.873 -33.841 1.00 85.00 95 ASP A C 1
ATOM 716 O O . ASP A 1 95 ? 14.341 5.457 -34.095 1.00 85.00 95 ASP A O 1
ATOM 720 N N . LEU A 1 96 ? 13.008 4.454 -32.605 1.00 87.25 96 LEU A N 1
ATOM 721 C CA . LEU A 1 96 ? 13.880 4.677 -31.463 1.00 87.25 96 LEU A CA 1
ATOM 722 C C . LEU A 1 96 ? 15.158 3.821 -31.558 1.00 87.25 96 LEU A C 1
ATOM 724 O O . LEU A 1 96 ? 15.103 2.634 -31.915 1.00 87.25 96 LEU A O 1
ATOM 728 N N . CYS A 1 97 ? 16.312 4.405 -31.220 1.00 92.81 97 CYS A N 1
ATOM 729 C CA . CYS A 1 97 ? 17.593 3.706 -31.294 1.00 92.81 97 CYS A CA 1
ATOM 730 C C . CYS A 1 97 ? 17.675 2.561 -30.266 1.00 92.81 97 CYS A C 1
ATOM 732 O O . CYS A 1 97 ? 16.908 2.489 -29.300 1.00 92.81 97 CYS A O 1
ATOM 734 N N . LEU A 1 98 ? 18.610 1.631 -30.479 1.00 92.94 98 LEU A N 1
ATOM 735 C CA . LEU A 1 98 ? 18.748 0.448 -29.622 1.00 92.94 98 LEU A CA 1
ATOM 736 C C . LEU A 1 98 ? 19.084 0.802 -28.166 1.00 92.94 98 LEU A C 1
ATOM 738 O O . LEU A 1 98 ? 18.622 0.126 -27.247 1.00 92.94 98 LEU A O 1
ATOM 742 N N . GLU A 1 99 ? 19.867 1.857 -27.949 1.00 97.50 99 GLU A N 1
ATOM 743 C CA . GLU A 1 99 ? 20.234 2.328 -26.612 1.00 97.50 99 GLU A CA 1
ATOM 744 C C . GLU A 1 99 ? 19.018 2.858 -25.847 1.00 97.50 99 GLU A C 1
ATOM 746 O O . GLU A 1 99 ? 18.767 2.474 -24.704 1.00 97.50 99 GLU A O 1
ATOM 751 N N . ASP A 1 100 ? 18.205 3.672 -26.505 1.00 96.38 100 ASP A N 1
ATOM 752 C CA . ASP A 1 100 ? 17.005 4.251 -25.919 1.00 96.38 100 ASP A CA 1
ATOM 753 C C . ASP A 1 100 ? 15.941 3.183 -25.642 1.00 96.38 100 ASP A C 1
ATOM 755 O O . ASP A 1 100 ? 15.350 3.163 -24.561 1.00 96.38 100 ASP A O 1
ATOM 759 N N . LYS A 1 101 ? 15.758 2.228 -26.564 1.00 95.19 101 LYS A N 1
ATOM 760 C CA . LYS A 1 101 ? 14.902 1.052 -26.341 1.00 95.19 101 LYS A CA 1
ATOM 761 C C . LYS A 1 101 ? 15.345 0.267 -25.106 1.00 95.19 101 LYS A C 1
ATOM 763 O O . LYS A 1 101 ? 14.508 -0.111 -24.288 1.00 95.19 101 LYS A O 1
ATOM 768 N N . ARG A 1 102 ? 16.656 0.065 -24.925 1.00 97.12 102 ARG A N 1
ATOM 769 C CA . ARG A 1 102 ? 17.219 -0.594 -23.735 1.00 97.12 102 ARG A CA 1
ATOM 770 C C . ARG A 1 102 ? 16.949 0.208 -22.463 1.00 97.12 102 ARG A C 1
ATOM 772 O O . ARG A 1 102 ? 16.539 -0.372 -21.460 1.00 97.12 102 ARG A O 1
ATOM 779 N N . ARG A 1 103 ? 17.155 1.525 -22.498 1.00 98.00 103 ARG A N 1
ATOM 780 C CA . ARG A 1 103 ? 16.915 2.410 -21.351 1.00 98.00 103 ARG A CA 1
ATOM 781 C C . ARG A 1 103 ? 15.449 2.381 -20.918 1.00 98.00 103 ARG A C 1
ATOM 783 O O . ARG A 1 103 ? 15.179 2.231 -19.730 1.00 98.00 103 ARG A O 1
ATOM 790 N N . ILE A 1 104 ? 14.515 2.444 -21.869 1.00 96.12 104 ILE A N 1
ATOM 791 C CA . ILE A 1 104 ? 13.075 2.338 -21.595 1.00 96.12 104 ILE A CA 1
ATOM 792 C C . ILE A 1 104 ? 12.723 0.956 -21.041 1.00 96.12 104 ILE A C 1
ATOM 794 O O . ILE A 1 104 ? 12.011 0.872 -20.045 1.00 96.12 104 ILE A O 1
ATOM 798 N N . ALA A 1 105 ? 13.241 -0.125 -21.631 1.00 97.44 105 ALA A N 1
ATOM 799 C CA . ALA A 1 105 ? 12.975 -1.478 -21.145 1.00 97.44 105 ALA A CA 1
ATOM 800 C C . ALA A 1 105 ? 13.430 -1.664 -19.689 1.00 97.44 105 ALA A C 1
ATOM 802 O O . ALA A 1 105 ? 12.707 -2.251 -18.888 1.00 97.44 105 ALA A O 1
ATOM 803 N N . ASN A 1 106 ? 14.601 -1.135 -19.332 1.00 98.50 106 ASN A N 1
ATOM 804 C CA . ASN A 1 106 ? 15.088 -1.174 -17.957 1.00 98.50 106 ASN A CA 1
ATOM 805 C C . ASN A 1 106 ? 14.212 -0.334 -17.023 1.00 98.50 106 ASN A C 1
ATOM 807 O O . ASN A 1 106 ? 13.865 -0.804 -15.947 1.00 98.50 106 ASN A O 1
ATOM 811 N N . LEU A 1 107 ? 13.793 0.862 -17.447 1.00 98.44 107 LEU A N 1
ATOM 812 C CA . LEU A 1 107 ? 12.878 1.683 -16.656 1.00 98.44 107 LEU A CA 1
ATOM 813 C C . LEU A 1 107 ? 11.551 0.960 -16.394 1.00 98.44 107 LEU A C 1
ATOM 815 O O . LEU A 1 107 ? 11.092 0.941 -15.260 1.00 98.44 107 LEU A O 1
ATOM 819 N N . ILE A 1 108 ? 10.956 0.331 -17.411 1.00 98.38 108 ILE A N 1
ATOM 820 C CA . ILE A 1 108 ? 9.716 -0.444 -17.256 1.00 98.38 108 ILE A CA 1
ATOM 821 C C . ILE A 1 108 ? 9.913 -1.581 -16.247 1.00 98.38 108 ILE A C 1
ATOM 823 O O . ILE A 1 108 ? 9.062 -1.774 -15.383 1.00 98.38 108 ILE A O 1
ATOM 827 N N . LYS A 1 109 ? 11.037 -2.306 -16.325 1.00 98.69 109 LYS A N 1
ATOM 828 C CA . LYS A 1 109 ? 11.360 -3.381 -15.374 1.00 98.69 109 LYS A CA 1
ATOM 829 C C . LYS A 1 109 ? 11.459 -2.867 -13.942 1.00 98.69 109 LYS A C 1
ATOM 831 O O . LYS A 1 109 ? 10.861 -3.457 -13.049 1.00 98.69 109 LYS A O 1
ATOM 836 N N . GLU A 1 110 ? 12.175 -1.766 -13.733 1.00 98.81 110 GLU A N 1
ATOM 837 C CA . GLU A 1 110 ? 12.315 -1.184 -12.400 1.00 98.81 110 GLU A CA 1
ATOM 838 C C . GLU A 1 110 ? 10.988 -0.640 -11.873 1.00 98.81 110 GLU A C 1
ATOM 840 O O . GLU A 1 110 ? 10.674 -0.853 -10.708 1.00 98.81 110 GLU A O 1
ATOM 845 N N . LEU A 1 111 ? 10.176 0.002 -12.718 1.00 98.69 111 LEU A N 1
ATOM 846 C CA . LEU A 1 111 ? 8.845 0.465 -12.323 1.00 98.69 111 LEU A CA 1
ATOM 847 C C . LEU A 1 111 ? 7.942 -0.699 -11.913 1.00 98.69 111 LEU A C 1
ATOM 849 O O . LEU A 1 111 ? 7.280 -0.595 -10.886 1.00 98.69 111 LEU A O 1
ATOM 853 N N . ALA A 1 112 ? 7.952 -1.802 -12.667 1.00 98.69 112 ALA A N 1
ATOM 854 C CA . ALA A 1 112 ? 7.199 -3.002 -12.317 1.00 98.69 112 ALA A CA 1
ATOM 855 C C . ALA A 1 112 ? 7.654 -3.568 -10.961 1.00 98.69 112 ALA A C 1
ATOM 857 O O . ALA A 1 112 ? 6.832 -3.731 -10.062 1.00 98.69 112 ALA A O 1
ATOM 858 N N . ARG A 1 113 ? 8.968 -3.760 -10.774 1.00 98.62 113 ARG A N 1
ATOM 859 C CA . ARG A 1 113 ? 9.544 -4.255 -9.514 1.00 98.62 113 ARG A CA 1
ATOM 860 C C . ARG A 1 113 ? 9.193 -3.357 -8.322 1.00 98.62 113 ARG A C 1
ATOM 862 O O . ARG A 1 113 ? 8.697 -3.839 -7.312 1.00 98.62 113 ARG A O 1
ATOM 869 N N . VAL A 1 114 ? 9.418 -2.046 -8.441 1.00 98.75 114 VAL A N 1
ATOM 870 C CA . VAL A 1 114 ? 9.134 -1.078 -7.366 1.00 98.75 114 VAL A CA 1
ATOM 871 C C . VAL A 1 114 ? 7.635 -1.000 -7.068 1.00 98.75 114 VAL A C 1
ATOM 873 O O . VAL A 1 114 ? 7.253 -0.806 -5.916 1.00 98.75 114 VAL A O 1
ATOM 876 N N . SER A 1 115 ? 6.772 -1.153 -8.078 1.00 98.44 115 SER A N 1
ATOM 877 C CA . SER A 1 115 ? 5.322 -1.164 -7.862 1.00 98.44 115 SER A CA 1
ATOM 878 C C . SER A 1 115 ? 4.845 -2.391 -7.085 1.00 98.44 115 SER A C 1
ATOM 880 O O . SER A 1 115 ? 4.023 -2.232 -6.189 1.00 98.44 115 SER A O 1
ATOM 882 N N . GLU A 1 116 ? 5.405 -3.572 -7.356 1.00 98.38 116 GLU A N 1
ATOM 883 C CA . GLU A 1 116 ? 5.103 -4.797 -6.607 1.00 98.38 116 GLU A CA 1
ATOM 884 C C . GLU A 1 116 ? 5.586 -4.687 -5.155 1.00 98.38 116 GLU A C 1
ATOM 886 O O . GLU A 1 116 ? 4.832 -4.944 -4.220 1.00 98.38 116 GLU A O 1
ATOM 891 N N . GLU A 1 117 ? 6.818 -4.212 -4.941 1.00 98.50 117 GLU A N 1
ATOM 892 C CA . GLU A 1 117 ? 7.353 -3.968 -3.595 1.00 98.50 117 GLU A CA 1
ATOM 893 C C . GLU A 1 117 ? 6.465 -3.002 -2.797 1.00 98.50 117 GLU A C 1
ATOM 895 O O . GLU A 1 117 ? 6.180 -3.235 -1.620 1.00 98.50 117 GLU A O 1
ATOM 900 N N . LYS A 1 118 ? 5.983 -1.937 -3.449 1.00 98.62 118 LYS A N 1
ATOM 901 C CA . LYS A 1 118 ? 5.041 -0.984 -2.857 1.00 98.62 118 LYS A CA 1
ATOM 902 C C . LYS A 1 118 ? 3.727 -1.667 -2.477 1.00 98.62 118 LYS A C 1
ATOM 904 O O . LYS A 1 118 ? 3.314 -1.533 -1.327 1.00 98.62 118 LYS A O 1
ATOM 909 N N . GLU A 1 119 ? 3.108 -2.407 -3.396 1.00 98.38 119 GLU A N 1
ATOM 910 C CA . GLU A 1 119 ? 1.842 -3.116 -3.161 1.00 98.38 119 GLU A CA 1
ATOM 911 C C . GLU A 1 119 ? 1.940 -4.061 -1.957 1.00 98.38 119 GLU A C 1
ATOM 913 O O . GLU A 1 119 ? 1.102 -4.005 -1.060 1.00 98.38 119 GLU A O 1
ATOM 918 N N . VAL A 1 120 ? 3.021 -4.842 -1.856 1.00 98.62 120 VAL A N 1
ATOM 919 C CA . VAL A 1 120 ? 3.256 -5.745 -0.717 1.00 98.62 120 VAL A CA 1
ATOM 920 C C . VAL A 1 120 ? 3.277 -4.988 0.614 1.00 98.62 120 VAL A C 1
ATOM 922 O O . VAL A 1 120 ? 2.693 -5.436 1.605 1.00 98.62 120 VAL A O 1
ATOM 925 N N . THR A 1 121 ? 3.952 -3.837 0.668 1.00 98.38 121 THR A N 1
ATOM 926 C CA . THR A 1 121 ? 4.012 -3.043 1.904 1.00 98.38 121 THR A CA 1
ATOM 927 C C . THR A 1 121 ? 2.687 -2.360 2.236 1.00 98.38 121 THR A C 1
ATOM 929 O O . THR A 1 121 ? 2.329 -2.276 3.411 1.00 98.38 121 THR A O 1
ATOM 932 N N . GLU A 1 122 ? 1.948 -1.908 1.221 1.00 98.62 122 GLU A N 1
ATOM 933 C CA . GLU A 1 122 ? 0.640 -1.272 1.384 1.00 98.62 122 GLU A CA 1
ATOM 934 C C . GLU A 1 122 ? -0.403 -2.273 1.891 1.00 98.62 122 GLU A C 1
ATOM 936 O O . GLU A 1 122 ? -1.116 -1.965 2.846 1.00 98.62 122 GLU A O 1
ATOM 941 N N . GLU A 1 123 ? -0.435 -3.490 1.345 1.00 98.62 123 GLU A N 1
ATOM 942 C CA . GLU A 1 123 ? -1.322 -4.558 1.823 1.00 98.62 123 GLU A CA 1
ATOM 943 C C . GLU A 1 123 ? -1.004 -4.962 3.267 1.00 98.62 123 GLU A C 1
ATOM 945 O O . GLU A 1 123 ? -1.910 -5.137 4.086 1.00 98.62 123 GLU A O 1
ATOM 950 N N . ARG A 1 124 ? 0.281 -5.025 3.641 1.00 98.75 124 ARG A N 1
ATOM 951 C CA . ARG A 1 124 ? 0.669 -5.278 5.036 1.00 98.75 124 ARG A CA 1
ATOM 952 C C . ARG A 1 124 ? 0.174 -4.179 5.978 1.00 98.75 124 ARG A C 1
ATOM 954 O O . ARG A 1 124 ? -0.361 -4.492 7.041 1.00 98.75 124 ARG A O 1
ATOM 961 N N . LEU A 1 125 ? 0.363 -2.914 5.605 1.00 98.62 125 LEU A N 1
ATOM 962 C CA . LEU A 1 125 ? -0.088 -1.777 6.409 1.00 98.62 125 LEU A CA 1
ATOM 963 C C . LEU A 1 125 ? -1.614 -1.768 6.548 1.00 98.62 125 LEU A C 1
ATOM 965 O O . LEU A 1 125 ? -2.136 -1.542 7.637 1.00 98.62 125 LEU A O 1
ATOM 969 N N . LYS A 1 126 ? -2.330 -2.051 5.458 1.00 98.75 126 LYS A N 1
ATOM 970 C CA . LYS A 1 126 ? -3.790 -2.135 5.454 1.00 98.75 126 LYS A CA 1
ATOM 971 C C . LYS A 1 126 ? -4.291 -3.244 6.378 1.00 98.75 126 LYS A C 1
ATOM 973 O O . LYS A 1 126 ? -5.181 -2.995 7.185 1.00 98.75 126 LYS A O 1
ATOM 978 N N . ALA A 1 127 ? -3.681 -4.428 6.334 1.00 98.69 127 ALA A N 1
ATOM 979 C CA . ALA A 1 127 ? -4.026 -5.527 7.234 1.00 98.69 127 ALA A CA 1
ATOM 980 C C . ALA A 1 127 ? -3.790 -5.169 8.715 1.00 98.69 127 ALA A C 1
ATOM 982 O O . ALA A 1 127 ? -4.599 -5.503 9.584 1.00 98.69 127 ALA A O 1
ATOM 983 N N . GLU A 1 128 ? -2.697 -4.462 9.015 1.00 98.62 128 GLU A N 1
ATOM 984 C CA . GLU A 1 128 ? -2.417 -3.960 10.362 1.00 98.62 128 GLU A CA 1
ATOM 985 C C . GLU A 1 128 ? -3.466 -2.930 10.814 1.00 98.62 128 GLU A C 1
ATOM 987 O O . GLU A 1 128 ? -3.998 -3.031 11.923 1.00 98.62 128 GLU A O 1
ATOM 992 N N . GLN A 1 129 ? -3.835 -1.993 9.938 1.00 98.81 129 GLN A N 1
ATOM 993 C CA . GLN A 1 129 ? -4.883 -1.011 10.208 1.00 98.81 129 GLN A CA 1
ATOM 994 C C . GLN A 1 129 ? -6.241 -1.678 10.470 1.00 98.81 129 GLN A C 1
ATOM 996 O O . GLN A 1 129 ? -6.897 -1.361 11.463 1.00 98.81 129 GLN A O 1
ATOM 1001 N N . GLU A 1 130 ? -6.652 -2.626 9.625 1.00 98.75 130 GLU A N 1
ATOM 1002 C CA . GLU A 1 130 ? -7.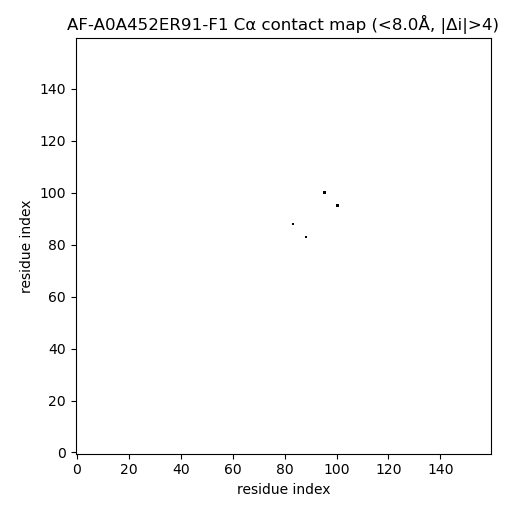907 -3.370 9.787 1.00 98.75 130 GLU A CA 1
ATOM 1003 C C . GLU A 1 130 ? -7.938 -4.151 11.111 1.00 98.75 130 GLU A C 1
ATOM 1005 O O . GLU A 1 130 ? -8.964 -4.191 11.798 1.00 98.75 130 GLU A O 1
ATOM 1010 N N . SER A 1 131 ? -6.800 -4.725 11.516 1.00 98.75 131 SER A N 1
ATOM 1011 C CA . SER A 1 131 ? -6.647 -5.394 12.812 1.00 98.75 131 SER A CA 1
ATOM 1012 C C . SER A 1 131 ? -6.877 -4.432 13.982 1.00 98.75 131 SER A C 1
ATOM 1014 O O . SER A 1 131 ? -7.634 -4.749 14.907 1.00 98.75 131 SER A O 1
ATOM 1016 N N . PHE A 1 132 ? -6.281 -3.236 13.939 1.00 98.81 132 PHE A N 1
ATOM 1017 C CA . PHE A 1 132 ? -6.496 -2.228 14.977 1.00 98.81 132 PHE A CA 1
ATOM 1018 C C . PHE A 1 132 ? -7.934 -1.716 15.003 1.00 98.81 132 PHE A C 1
ATOM 1020 O O . PHE A 1 132 ? -8.522 -1.619 16.078 1.00 98.81 132 PHE A O 1
ATOM 1027 N N . GLU A 1 133 ? -8.545 -1.472 13.846 1.00 98.81 133 GLU A N 1
ATOM 1028 C CA . GLU A 1 133 ? -9.937 -1.025 13.766 1.00 98.81 133 GLU A CA 1
ATOM 1029 C C . GLU A 1 133 ? -10.906 -2.081 14.319 1.00 98.81 133 GLU A C 1
ATOM 1031 O O . GLU A 1 133 ? -11.873 -1.766 15.016 1.00 98.81 133 GLU A O 1
ATOM 1036 N N . LYS A 1 134 ? -10.639 -3.366 14.064 1.00 98.75 134 LYS A N 1
ATOM 1037 C CA . LYS A 1 134 ? -11.395 -4.462 14.678 1.00 98.75 134 LYS A CA 1
ATOM 1038 C C . LYS A 1 134 ? -11.214 -4.482 16.194 1.00 98.75 134 LYS A C 1
ATOM 1040 O O . LYS A 1 134 ? -12.188 -4.686 16.916 1.00 98.75 134 LYS A O 1
ATOM 1045 N N . LYS A 1 135 ? -9.990 -4.269 16.684 1.00 98.75 135 LYS A N 1
ATOM 1046 C CA . LYS A 1 135 ? -9.717 -4.263 18.123 1.00 98.75 135 LYS A CA 1
ATOM 1047 C C . LYS A 1 135 ? -10.403 -3.096 18.833 1.00 98.75 135 LYS A C 1
ATOM 1049 O O . LYS A 1 135 ? -10.940 -3.305 19.917 1.00 98.75 135 LYS A O 1
ATOM 1054 N N . ILE A 1 136 ? -10.418 -1.915 18.219 1.00 98.69 136 ILE A N 1
ATOM 1055 C CA . ILE A 1 136 ? -11.132 -0.739 18.729 1.00 98.69 136 ILE A CA 1
ATOM 1056 C C . ILE A 1 136 ? -12.626 -1.047 18.843 1.00 98.69 136 ILE A C 1
ATOM 1058 O O . ILE A 1 136 ? -13.161 -0.954 19.941 1.00 98.69 136 ILE A O 1
ATOM 1062 N N . ARG A 1 137 ? -13.259 -1.552 17.775 1.00 98.69 137 ARG A N 1
ATOM 1063 C CA . ARG A 1 137 ? -14.686 -1.924 17.798 1.00 98.69 137 ARG A CA 1
ATOM 1064 C C . ARG A 1 137 ? -15.032 -2.920 18.903 1.00 98.69 137 ARG A C 1
ATOM 1066 O O . ARG A 1 137 ? -16.029 -2.754 19.592 1.00 98.69 137 ARG A O 1
ATOM 1073 N N . GLN A 1 138 ? -14.194 -3.938 19.102 1.00 98.69 138 GLN A N 1
ATOM 1074 C CA . GLN A 1 138 ? -14.389 -4.902 20.189 1.00 98.69 138 GLN A CA 1
ATOM 1075 C C . GLN A 1 138 ? -14.298 -4.250 21.572 1.00 98.69 138 GLN A C 1
ATOM 1077 O O . GLN A 1 138 ? -15.055 -4.607 22.467 1.00 98.69 138 GLN 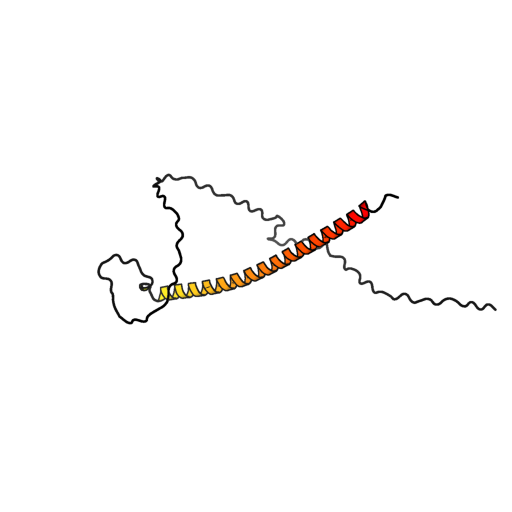A O 1
ATOM 1082 N N . LEU A 1 139 ? -13.356 -3.325 21.769 1.00 98.69 139 LEU A N 1
ATOM 1083 C CA . LEU A 1 139 ? -13.210 -2.615 23.040 1.00 98.69 139 LEU A CA 1
ATOM 1084 C C . LEU A 1 139 ? -14.379 -1.658 23.290 1.00 98.69 139 LEU A C 1
ATOM 1086 O O . LEU A 1 139 ? -14.844 -1.557 24.420 1.00 98.69 139 LEU A O 1
ATOM 1090 N N . GLU A 1 140 ? -14.866 -0.987 22.250 1.00 98.44 140 GLU A N 1
ATOM 1091 C CA . GLU A 1 140 ? -16.050 -0.129 22.321 1.00 98.44 140 GLU A CA 1
ATOM 1092 C C . GLU A 1 140 ? -17.299 -0.941 22.686 1.00 98.44 140 GLU A C 1
ATOM 1094 O O . GLU A 1 140 ? -18.009 -0.569 23.614 1.00 98.44 140 GLU A O 1
ATOM 1099 N N . GLU A 1 141 ? -17.512 -2.095 22.047 1.00 98.38 141 GLU A N 1
ATOM 1100 C CA . GLU A 1 141 ? -18.615 -3.008 22.375 1.00 98.38 141 GLU A CA 1
ATOM 1101 C C . GLU A 1 141 ? -18.527 -3.519 23.821 1.00 98.38 141 GLU A C 1
ATOM 1103 O O . GLU A 1 141 ? -19.521 -3.523 24.546 1.00 98.38 141 GLU A O 1
ATOM 1108 N N . GLN A 1 142 ? -17.328 -3.900 24.279 1.00 98.56 142 GLN A N 1
ATOM 1109 C CA . GLN A 1 142 ? -17.124 -4.301 25.672 1.00 98.56 142 GLN A CA 1
ATOM 1110 C C . GLN A 1 142 ? -17.414 -3.163 26.655 1.00 98.56 142 GLN A C 1
ATOM 1112 O O . GLN A 1 142 ? -18.024 -3.400 27.696 1.00 98.56 142 GLN A O 1
ATOM 1117 N N . ASN A 1 143 ? -16.997 -1.937 26.341 1.00 98.25 143 ASN A N 1
ATOM 1118 C CA . ASN A 1 143 ? -17.270 -0.780 27.187 1.00 98.25 143 ASN A CA 1
ATOM 1119 C C . ASN A 1 143 ? -18.767 -0.472 27.263 1.00 98.25 143 ASN A C 1
ATOM 1121 O O . ASN A 1 143 ? -19.259 -0.183 28.350 1.00 98.25 143 ASN A O 1
ATOM 1125 N N . GLU A 1 144 ? -19.488 -0.579 26.147 1.00 98.00 144 GLU A N 1
ATOM 1126 C CA . GLU A 1 144 ? -20.936 -0.364 26.105 1.00 98.00 144 GLU A CA 1
ATOM 1127 C C . GLU A 1 144 ? -21.678 -1.369 26.997 1.00 98.00 144 GLU A C 1
ATOM 1129 O O . GLU A 1 144 ? -22.536 -0.985 27.790 1.00 98.00 144 GLU A O 1
ATOM 1134 N N . LEU A 1 145 ? -21.294 -2.651 26.948 1.00 97.44 145 LEU A N 1
ATOM 1135 C CA . LEU A 1 145 ? -21.853 -3.675 27.837 1.00 97.44 145 LEU A CA 1
ATOM 1136 C C . LEU A 1 145 ? -21.597 -3.350 29.314 1.00 97.44 145 LEU A C 1
ATOM 1138 O O . LEU A 1 145 ? -22.515 -3.431 30.124 1.00 97.44 145 LEU A O 1
ATOM 1142 N N . ILE A 1 146 ? -20.377 -2.928 29.658 1.00 96.38 146 ILE A N 1
ATOM 1143 C CA . ILE A 1 146 ? -20.026 -2.541 31.033 1.00 96.38 146 ILE A CA 1
ATOM 1144 C C . ILE A 1 146 ? -20.853 -1.339 31.498 1.00 96.38 146 ILE A C 1
ATOM 1146 O O . ILE A 1 146 ? -21.280 -1.302 32.651 1.00 96.38 146 ILE A O 1
ATOM 1150 N N . ILE A 1 147 ? -21.046 -0.335 30.639 1.00 96.62 147 ILE A N 1
ATOM 1151 C CA . ILE A 1 147 ? -21.858 0.843 30.964 1.00 96.62 147 ILE A CA 1
ATOM 1152 C C . ILE A 1 147 ? -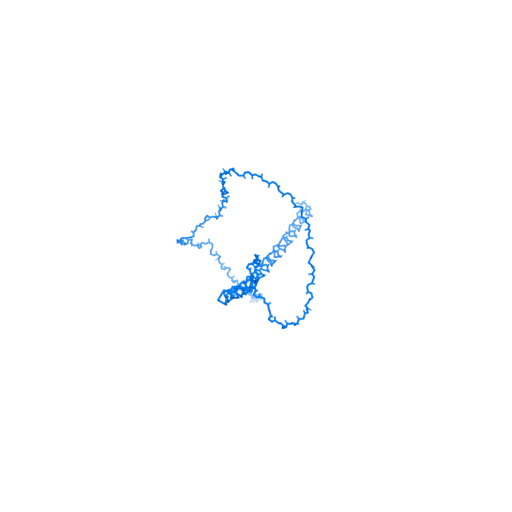23.295 0.408 31.232 1.00 96.62 147 ILE A C 1
ATOM 1154 O O . ILE A 1 147 ? -23.824 0.728 32.292 1.00 96.62 147 ILE A O 1
ATOM 1158 N N . LYS A 1 148 ? -23.876 -0.393 30.338 1.00 94.94 148 LYS A N 1
ATOM 1159 C CA . LYS A 1 148 ? -25.241 -0.890 30.485 1.00 94.94 148 LYS A CA 1
ATOM 1160 C C . LYS A 1 148 ? -25.434 -1.709 31.762 1.00 94.94 148 LYS A C 1
ATOM 1162 O O . LYS A 1 148 ? -26.374 -1.464 32.502 1.00 94.94 148 LYS A O 1
ATOM 1167 N N . GLU A 1 149 ? -24.515 -2.621 32.079 1.00 93.00 149 GLU A N 1
ATOM 1168 C CA . GLU A 1 149 ? -24.566 -3.390 33.331 1.00 93.00 149 GLU A CA 1
ATOM 1169 C C . GLU A 1 149 ? -24.483 -2.485 34.569 1.00 93.00 149 GLU A C 1
ATOM 1171 O O . GLU A 1 149 ? -25.168 -2.715 35.566 1.00 93.00 149 GLU A O 1
ATOM 1176 N N . ARG A 1 150 ? -23.645 -1.440 34.527 1.00 93.38 150 ARG A N 1
ATOM 1177 C CA . ARG A 1 150 ? -23.544 -0.460 35.620 1.00 93.38 150 ARG A CA 1
ATOM 1178 C C . ARG A 1 150 ? -24.818 0.358 35.771 1.00 93.38 150 ARG A C 1
ATOM 1180 O O . ARG A 1 150 ? -25.206 0.636 36.903 1.00 93.38 150 ARG A O 1
ATOM 1187 N N . GLU A 1 151 ? -25.435 0.749 34.663 1.00 91.38 151 GLU A N 1
ATOM 1188 C CA . GLU A 1 151 ? -26.726 1.431 34.652 1.00 91.38 151 GLU A CA 1
ATOM 1189 C C . GLU A 1 151 ? -27.810 0.525 35.232 1.00 91.38 151 GLU A C 1
ATOM 1191 O O . GLU A 1 151 ? -28.482 0.937 36.171 1.00 91.38 151 GLU A O 1
ATOM 1196 N N . ASP A 1 152 ? -27.910 -0.723 34.775 1.00 91.12 152 ASP A N 1
ATOM 1197 C CA . ASP A 1 152 ? -28.875 -1.697 35.289 1.00 91.12 152 ASP A CA 1
ATOM 1198 C C . ASP A 1 152 ? -28.718 -1.870 36.809 1.00 91.12 152 ASP A C 1
ATOM 1200 O O . ASP A 1 152 ? -29.695 -1.754 37.538 1.00 91.12 152 ASP A O 1
ATOM 1204 N N . ILE A 1 153 ? -27.496 -2.034 37.332 1.00 87.75 153 ILE A N 1
ATOM 1205 C CA . ILE A 1 153 ? -27.257 -2.123 38.787 1.00 87.75 153 ILE A CA 1
ATOM 1206 C C . ILE A 1 153 ? -27.687 -0.840 39.516 1.00 87.75 153 ILE A C 1
ATOM 1208 O O . ILE A 1 153 ? -28.251 -0.908 40.612 1.00 87.75 153 ILE A O 1
ATOM 1212 N N . LEU A 1 154 ? -27.402 0.329 38.939 1.00 85.75 154 LEU A N 1
ATOM 1213 C CA . LEU A 1 154 ? -27.714 1.624 39.541 1.00 85.75 154 LEU A CA 1
ATOM 1214 C C . LEU A 1 154 ? -29.222 1.923 39.539 1.00 85.75 154 LEU A C 1
ATOM 1216 O O . LEU A 1 154 ? -29.711 2.529 40.490 1.00 85.75 154 LEU A O 1
ATOM 1220 N N . PHE A 1 155 ? -29.948 1.508 38.498 1.00 78.75 155 PHE A N 1
ATOM 1221 C CA . PHE A 1 155 ? -31.377 1.776 38.319 1.00 78.75 155 PHE A CA 1
ATOM 1222 C C . PHE A 1 155 ? -32.288 0.670 38.878 1.00 78.75 155 PHE A C 1
ATOM 1224 O O . PHE A 1 155 ? -33.404 0.973 39.296 1.00 78.75 155 PHE A O 1
ATOM 1231 N N . GLU A 1 156 ? -31.823 -0.581 38.947 1.00 70.44 156 GLU A N 1
ATOM 1232 C CA . GLU A 1 156 ? -32.551 -1.714 39.548 1.00 70.44 156 GLU A CA 1
ATOM 1233 C C . GLU A 1 156 ? -32.305 -1.855 41.053 1.00 70.44 156 GLU A C 1
ATOM 1235 O O . GLU A 1 156 ? -32.989 -2.640 41.702 1.00 70.44 156 GLU A O 1
ATOM 1240 N N . SER A 1 157 ? -31.364 -1.107 41.643 1.00 63.94 157 SER A N 1
ATOM 1241 C CA . SER A 1 157 ? -31.273 -0.989 43.101 1.00 63.94 157 SER A CA 1
ATOM 1242 C C . SER A 1 157 ? -32.349 -0.007 43.575 1.00 63.94 157 SER A C 1
ATOM 1244 O O . SER A 1 157 ? -32.153 1.204 43.436 1.00 63.94 157 SER A O 1
ATOM 1246 N N . PRO A 1 158 ? -33.481 -0.454 44.161 1.00 60.31 158 PRO A N 1
ATOM 1247 C CA . PRO A 1 158 ? -34.371 0.473 44.832 1.00 60.31 158 PRO A CA 1
ATOM 1248 C C . PRO A 1 158 ? -33.568 1.004 46.014 1.00 60.31 158 PRO A C 1
ATOM 1250 O O . PRO A 1 158 ? -33.085 0.217 46.829 1.00 60.31 158 PRO A O 1
ATOM 1253 N N . LEU A 1 159 ? -33.380 2.322 46.058 1.00 59.22 159 LEU A N 1
ATOM 1254 C CA . LEU A 1 159 ? -32.804 3.034 47.193 1.00 59.22 159 LEU A CA 1
ATOM 1255 C C . LEU A 1 159 ? -33.368 2.452 48.502 1.00 59.22 159 LEU A C 1
ATOM 1257 O O . LEU A 1 159 ? -34.540 2.665 48.816 1.00 59.22 159 LEU A O 1
ATOM 1261 N N . PHE A 1 160 ? -32.537 1.703 49.225 1.00 55.53 160 PHE A N 1
ATOM 1262 C CA . PHE A 1 160 ? -32.669 1.517 50.665 1.00 55.53 160 PHE A CA 1
ATOM 1263 C C . PHE A 1 160 ? -31.824 2.582 51.355 1.00 55.53 160 PHE A C 1
ATOM 1265 O O . PHE A 1 160 ? -30.673 2.798 50.904 1.00 55.53 160 PHE A O 1
#

Radius of gyration: 38.57 Å; Cα contacts (8 Å, |Δi|>4): 2; chains: 1; bounding box: 55×71×133 Å

Organism: Capra hircus (NCBI:txid9925)

pLDDT: mean 71.54, std 21.32, range [40.44, 98.81]